Protein AF-A0A8J6KKZ8-F1 (afdb_monomer_lite)

Secondary structure (DSSP, 8-state):
-EEETTS-EE-EEEEEE-TT--EEEEEEEEETTEEEEEEEEEEEPGGGEEEE--------S----

Organism: Microtus ochrogaster (NCBI:txid79684)

pLDDT: mean 77.93, std 17.75, range [35.22, 95.94]

Structure (mmCIF, N/CA/C/O backbone):
data_AF-A0A8J6KKZ8-F1
#
_entry.id   AF-A0A8J6KKZ8-F1
#
loop_
_atom_site.group_PDB
_atom_site.id
_atom_site.type_symbol
_atom_site.label_atom_id
_atom_site.label_alt_id
_atom_site.label_comp_id
_atom_site.label_asym_id
_atom_site.label_entity_id
_atom_site.label_seq_id
_atom_site.pdbx_PDB_ins_code
_atom_site.Cartn_x
_atom_site.Cartn_y
_atom_site.Cartn_z
_atom_site.occupancy
_atom_site.B_iso_or_equiv
_atom_site.auth_seq_id
_atom_site.auth_comp_id
_atom_site.auth_asym_id
_atom_site.auth_atom_id
_atom_site.pdbx_PDB_model_num
ATOM 1 N N . MET A 1 1 ? 0.939 -5.152 6.029 1.00 86.81 1 MET A N 1
ATOM 2 C CA . MET A 1 1 ? 2.336 -5.137 5.527 1.00 86.81 1 MET A CA 1
ATOM 3 C C . MET A 1 1 ? 2.344 -4.976 4.013 1.00 86.81 1 MET A C 1
ATOM 5 O O . MET A 1 1 ? 1.609 -5.684 3.332 1.00 86.81 1 MET A O 1
ATOM 9 N N . VAL A 1 2 ? 3.179 -4.078 3.494 1.00 90.12 2 VAL A N 1
ATOM 10 C CA . VAL A 1 2 ? 3.351 -3.807 2.060 1.00 90.12 2 VAL A CA 1
ATOM 11 C C . VAL A 1 2 ? 4.791 -4.117 1.661 1.00 90.12 2 VAL A C 1
ATOM 13 O O . VAL A 1 2 ? 5.722 -3.553 2.232 1.00 90.12 2 VAL A O 1
ATOM 16 N N . LYS A 1 3 ? 4.977 -5.010 0.683 1.00 89.75 3 LYS A N 1
ATOM 17 C CA . LYS A 1 3 ? 6.287 -5.324 0.097 1.00 89.75 3 LYS A CA 1
ATOM 18 C C . LYS A 1 3 ? 6.472 -4.518 -1.180 1.00 89.75 3 LYS A C 1
ATOM 20 O O . LYS A 1 3 ? 5.645 -4.606 -2.090 1.00 89.75 3 LYS A O 1
ATOM 25 N N . LEU A 1 4 ? 7.568 -3.772 -1.275 1.00 91.12 4 LEU A N 1
ATOM 26 C CA . LEU A 1 4 ? 7.964 -3.086 -2.500 1.00 91.12 4 LEU A CA 1
ATOM 27 C C . LEU A 1 4 ? 8.779 -4.012 -3.407 1.00 91.12 4 LEU A C 1
ATOM 29 O O . LEU A 1 4 ? 9.498 -4.898 -2.939 1.00 91.12 4 LEU A O 1
ATOM 33 N N . LYS A 1 5 ? 8.716 -3.763 -4.720 1.00 91.88 5 LYS A N 1
ATOM 34 C CA . LYS A 1 5 ? 9.455 -4.524 -5.750 1.00 91.88 5 LYS A CA 1
ATOM 35 C C . LYS A 1 5 ? 10.963 -4.580 -5.501 1.00 91.88 5 LYS A C 1
ATOM 37 O O . LYS A 1 5 ? 11.614 -5.537 -5.896 1.00 91.88 5 LYS A O 1
ATOM 42 N N . TRP A 1 6 ? 11.495 -3.571 -4.820 1.00 90.19 6 TRP A N 1
ATOM 43 C CA . TRP A 1 6 ? 12.923 -3.405 -4.554 1.00 90.19 6 TRP A CA 1
ATOM 44 C C . TRP A 1 6 ? 13.370 -3.979 -3.202 1.00 90.19 6 TRP A C 1
ATOM 46 O O . TRP A 1 6 ? 14.474 -3.700 -2.753 1.00 90.19 6 TRP A O 1
ATOM 56 N N . GLY A 1 7 ? 12.522 -4.768 -2.534 1.00 83.88 7 GLY A N 1
ATOM 57 C CA . GLY A 1 7 ? 12.889 -5.499 -1.319 1.00 83.88 7 GLY A CA 1
ATOM 58 C C . GLY A 1 7 ? 12.514 -4.812 -0.005 1.00 83.88 7 GLY A C 1
ATOM 59 O O . GLY A 1 7 ? 12.433 -5.498 1.011 1.00 83.88 7 GLY A O 1
ATOM 60 N N . MET A 1 8 ? 12.204 -3.515 -0.015 1.00 84.19 8 MET A N 1
ATOM 61 C CA . MET A 1 8 ? 11.736 -2.793 1.175 1.00 84.19 8 MET A CA 1
ATOM 62 C C . MET A 1 8 ? 10.356 -3.282 1.632 1.00 84.19 8 MET A C 1
ATOM 64 O O . MET A 1 8 ? 9.487 -3.587 0.809 1.00 84.19 8 MET A O 1
ATOM 68 N N . GLU A 1 9 ? 10.156 -3.343 2.945 1.00 86.12 9 GLU A N 1
ATOM 69 C CA . GLU A 1 9 ? 8.892 -3.714 3.582 1.00 86.12 9 GLU A CA 1
ATOM 70 C C . GLU A 1 9 ? 8.419 -2.594 4.493 1.00 86.12 9 GLU A C 1
ATOM 72 O O . GLU A 1 9 ? 9.180 -2.085 5.310 1.00 86.12 9 GLU A O 1
ATOM 77 N N . HIS A 1 10 ? 7.141 -2.249 4.376 1.00 82.44 10 HIS A N 1
ATOM 78 C CA . HIS A 1 10 ? 6.490 -1.302 5.266 1.00 82.44 10 HIS A CA 1
ATOM 79 C C . HIS A 1 10 ? 5.407 -2.021 6.065 1.00 82.44 10 HIS A C 1
ATOM 81 O O . HIS A 1 10 ? 4.484 -2.635 5.511 1.00 82.44 10 HIS A O 1
ATOM 87 N N . LYS A 1 11 ? 5.520 -1.951 7.389 1.00 84.94 11 LYS A N 1
ATOM 88 C CA . LYS A 1 11 ? 4.444 -2.292 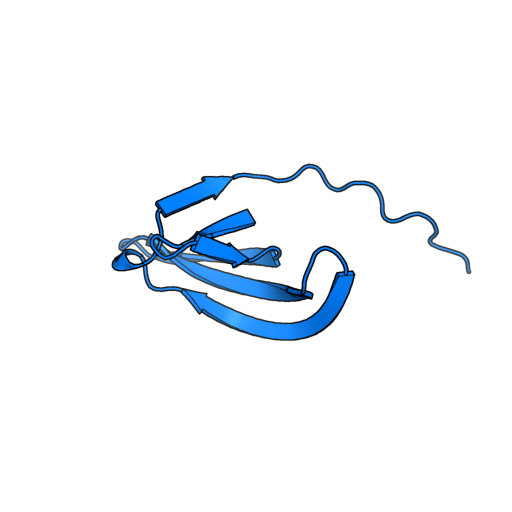8.316 1.00 84.94 11 LYS A CA 1
ATOM 89 C C . LYS A 1 11 ? 3.754 -0.994 8.727 1.00 84.94 11 LYS A C 1
ATOM 91 O O . LYS A 1 11 ? 4.393 0.040 8.877 1.00 84.94 11 LYS A O 1
ATOM 96 N N . GLY A 1 12 ? 2.438 -1.042 8.822 1.00 85.12 12 GLY A N 1
ATOM 97 C CA . GLY A 1 12 ? 1.624 0.133 9.077 1.00 85.12 12 GLY A CA 1
ATOM 98 C C . GLY A 1 12 ? 0.160 -0.152 8.799 1.00 85.12 12 GLY A C 1
ATOM 99 O O . GLY A 1 12 ? -0.180 -1.190 8.215 1.00 85.12 12 GLY A O 1
ATOM 100 N N . TYR A 1 13 ? -0.678 0.788 9.210 1.00 87.81 13 TYR A N 1
ATOM 101 C CA . TYR A 1 13 ? -2.118 0.722 9.020 1.00 87.81 13 TYR A CA 1
ATOM 102 C C . TYR A 1 13 ? -2.484 1.279 7.649 1.00 87.81 13 TYR A C 1
ATOM 104 O O . TYR A 1 13 ? -2.029 2.356 7.261 1.00 87.81 13 TYR A O 1
ATOM 112 N N . LEU A 1 14 ? -3.297 0.535 6.902 1.00 90.44 14 LEU A N 1
ATOM 113 C CA . LEU A 1 14 ? -3.829 0.989 5.622 1.00 90.44 14 LEU A CA 1
ATOM 114 C C . LEU A 1 14 ? -4.969 1.975 5.875 1.00 90.44 14 LEU A C 1
ATOM 116 O O . LEU A 1 14 ? -6.030 1.577 6.342 1.00 90.44 14 LEU A O 1
ATOM 120 N N . VAL A 1 15 ? -4.731 3.250 5.569 1.00 92.38 15 VAL A N 1
ATOM 121 C CA . VAL A 1 15 ? -5.686 4.343 5.803 1.00 92.38 15 VAL A CA 1
ATOM 122 C C . VAL A 1 15 ? -6.672 4.445 4.645 1.00 92.38 15 VAL A C 1
ATOM 124 O O . VAL A 1 15 ? -7.882 4.487 4.851 1.00 92.38 15 VAL A O 1
ATOM 127 N N . SER A 1 16 ? -6.165 4.480 3.412 1.00 93.12 1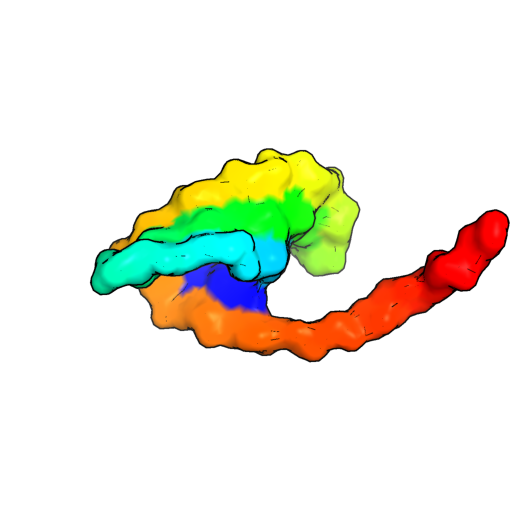6 SER A N 1
ATOM 128 C CA . SER A 1 16 ? -6.995 4.627 2.217 1.00 93.12 16 SER A CA 1
ATOM 129 C C . SER A 1 16 ? -6.322 4.045 0.973 1.00 93.12 16 SER A C 1
ATOM 131 O O . SER A 1 16 ? -5.102 3.846 0.935 1.00 93.12 16 SER A O 1
ATOM 133 N N . VAL A 1 17 ? -7.137 3.751 -0.044 1.00 94.25 17 VAL A N 1
ATOM 134 C CA . VAL A 1 17 ? -6.707 3.273 -1.364 1.00 94.25 17 VAL A CA 1
ATOM 135 C C . VAL A 1 17 ? -7.548 3.957 -2.443 1.00 94.25 17 VAL A C 1
ATOM 137 O O . VAL A 1 17 ? -8.749 4.147 -2.252 1.00 94.25 17 VAL A O 1
ATOM 140 N N . ASP A 1 18 ? -6.940 4.312 -3.576 1.00 94.12 18 ASP A N 1
ATOM 141 C CA . ASP A 1 18 ? -7.651 4.853 -4.744 1.00 94.12 18 ASP A CA 1
ATOM 142 C C . ASP A 1 18 ? -7.922 3.795 -5.838 1.00 94.12 18 ASP A C 1
ATOM 144 O O . ASP A 1 18 ? -7.486 2.645 -5.760 1.00 94.12 18 ASP A O 1
ATOM 148 N N . GLY A 1 19 ? -8.631 4.178 -6.907 1.00 94.19 19 GLY A N 1
ATOM 149 C CA . GLY A 1 19 ? -8.937 3.284 -8.037 1.00 94.19 19 GLY A CA 1
ATOM 150 C C . GLY A 1 19 ? -7.717 2.832 -8.856 1.00 94.19 19 GLY A C 1
ATOM 151 O O . GLY A 1 19 ? -7.828 1.915 -9.667 1.00 94.19 19 GLY A O 1
ATOM 152 N N . HIS A 1 20 ? -6.553 3.448 -8.642 1.00 92.94 20 HIS A N 1
ATOM 153 C CA . HIS A 1 20 ? -5.276 3.044 -9.228 1.00 92.94 20 HIS A CA 1
ATOM 154 C C . HIS A 1 20 ? -4.431 2.209 -8.269 1.00 92.94 20 HIS A C 1
ATOM 156 O O . HIS A 1 20 ? -3.316 1.828 -8.626 1.00 92.94 20 HIS A O 1
ATOM 162 N N . VAL A 1 21 ? -4.961 1.884 -7.088 1.00 90.69 21 VAL A N 1
ATOM 163 C CA . VAL A 1 21 ? -4.288 1.107 -6.050 1.00 90.69 21 VAL A CA 1
ATOM 164 C C . VAL A 1 21 ? -3.071 1.852 -5.471 1.00 90.69 21 VAL A C 1
ATOM 166 O O . VAL A 1 21 ? -2.107 1.237 -5.015 1.00 90.69 21 VAL A O 1
ATOM 169 N N . ASN A 1 22 ? -3.074 3.191 -5.499 1.00 93.25 22 ASN A N 1
ATOM 170 C CA . ASN A 1 22 ? -2.178 3.975 -4.646 1.00 93.25 22 ASN A CA 1
ATOM 171 C C . ASN A 1 22 ? -2.679 3.887 -3.204 1.00 93.25 22 ASN A C 1
ATOM 173 O O . ASN A 1 22 ? -3.886 3.852 -2.975 1.00 93.25 22 ASN A O 1
ATOM 177 N N . MET A 1 23 ? -1.761 3.833 -2.242 1.00 91.94 23 MET A N 1
ATOM 178 C CA . MET A 1 23 ? -2.083 3.496 -0.854 1.00 91.94 23 MET A CA 1
ATOM 179 C C . MET A 1 23 ? -1.562 4.555 0.097 1.00 91.94 23 MET A C 1
ATOM 181 O O . MET A 1 23 ? -0.383 4.903 0.047 1.00 91.94 23 MET A O 1
ATOM 185 N N . GLN A 1 24 ? -2.419 4.996 1.007 1.00 92.12 24 GLN A N 1
ATOM 186 C CA . GLN A 1 24 ? -2.021 5.779 2.166 1.00 92.12 24 GLN A CA 1
ATOM 187 C C . GLN A 1 24 ? -1.809 4.830 3.343 1.00 92.12 24 GLN A C 1
ATOM 189 O O . GLN A 1 24 ? -2.715 4.092 3.735 1.00 92.12 24 GLN A O 1
ATOM 194 N N . LEU A 1 25 ? -0.601 4.837 3.891 1.00 89.19 25 LEU A N 1
ATOM 195 C CA . LEU A 1 25 ? -0.219 4.043 5.049 1.00 89.19 25 LEU A CA 1
ATOM 196 C C . LEU A 1 25 ? 0.135 4.976 6.198 1.00 89.19 25 LEU A C 1
ATOM 198 O O . LEU A 1 25 ? 0.991 5.841 6.037 1.00 89.19 25 LEU A O 1
ATOM 202 N N . ALA A 1 26 ? -0.453 4.759 7.368 1.00 87.69 26 ALA A N 1
ATOM 203 C CA . ALA A 1 26 ? 0.103 5.279 8.608 1.00 87.69 26 ALA A CA 1
ATOM 204 C C . ALA A 1 26 ? 1.258 4.350 9.003 1.00 87.69 26 ALA A C 1
ATOM 206 O O . ALA A 1 26 ? 1.036 3.222 9.456 1.00 87.69 26 ALA A O 1
ATOM 207 N N . ILE A 1 27 ? 2.489 4.785 8.728 1.00 71.88 27 ILE A N 1
ATOM 208 C CA . ILE A 1 27 ? 3.690 3.979 8.930 1.00 71.88 27 ILE A CA 1
ATOM 209 C C . ILE A 1 27 ? 4.187 4.165 10.359 1.00 71.88 27 ILE A C 1
ATOM 211 O O . ILE A 1 27 ? 4.481 5.273 10.815 1.00 71.88 27 ILE A O 1
ATOM 215 N N . ILE A 1 28 ? 4.333 3.028 11.026 1.00 66.19 28 ILE A N 1
ATOM 216 C CA . ILE A 1 28 ? 5.172 2.886 12.202 1.00 66.19 28 ILE A CA 1
ATOM 217 C C . ILE A 1 28 ? 6.498 2.342 11.664 1.00 66.19 28 ILE A C 1
ATOM 219 O O . ILE A 1 28 ? 6.535 1.252 11.088 1.00 66.19 28 ILE A O 1
ATOM 223 N N . GLU A 1 29 ? 7.571 3.129 11.734 1.00 60.06 29 GLU A N 1
ATOM 224 C CA . GLU A 1 29 ? 8.880 2.703 11.247 1.00 60.06 29 GLU A CA 1
ATOM 225 C C . GLU A 1 29 ? 9.319 1.476 12.024 1.00 60.06 29 GLU A C 1
ATOM 227 O O . GLU A 1 29 ? 9.442 1.509 13.245 1.00 60.06 29 GLU A O 1
ATOM 232 N N . CYS A 1 30 ? 9.570 0.392 11.304 1.00 57.22 30 CYS A N 1
ATOM 233 C CA . CYS A 1 30 ? 10.160 -0.809 11.854 1.00 57.22 30 CYS A CA 1
ATOM 234 C C . CYS A 1 30 ? 11.468 -1.029 11.092 1.00 57.22 30 CYS A C 1
ATOM 236 O O . CYS A 1 30 ? 11.448 -1.503 9.954 1.00 57.22 30 CYS A O 1
ATOM 238 N N . ILE A 1 31 ? 12.590 -0.595 11.669 1.00 57.81 31 ILE A N 1
ATOM 239 C CA . ILE A 1 31 ? 13.921 -0.835 11.106 1.00 57.81 31 ILE A CA 1
ATOM 240 C C . ILE A 1 31 ? 14.412 -2.139 11.726 1.00 57.81 31 ILE A C 1
ATOM 242 O O . ILE A 1 31 ? 14.514 -2.245 12.943 1.00 57.81 31 ILE A O 1
ATOM 246 N N . ASP A 1 32 ? 14.677 -3.142 10.890 1.00 58.47 32 ASP A N 1
ATOM 247 C CA . ASP A 1 32 ? 15.232 -4.433 11.323 1.00 58.47 32 ASP A CA 1
ATOM 248 C C . ASP A 1 32 ? 14.388 -5.167 12.390 1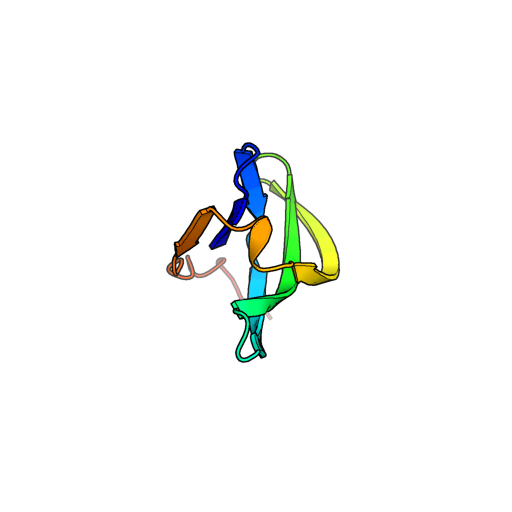.00 58.47 32 ASP A C 1
ATOM 250 O O . ASP A 1 32 ? 14.896 -5.781 13.322 1.00 58.47 32 ASP A O 1
ATOM 254 N N . GLY A 1 33 ? 13.058 -5.066 12.289 1.00 55.66 33 GLY A N 1
ATOM 255 C CA . GLY A 1 33 ? 12.138 -5.687 13.249 1.00 55.66 33 GLY A CA 1
ATOM 256 C C . GLY A 1 33 ? 11.929 -4.896 14.545 1.00 55.66 33 GLY A C 1
ATOM 257 O O . GLY A 1 33 ? 11.024 -5.239 15.302 1.00 55.66 33 GLY A O 1
ATOM 258 N N . ALA A 1 34 ? 12.677 -3.813 14.772 1.00 53.75 34 ALA A N 1
ATOM 259 C CA . ALA A 1 34 ? 12.501 -2.921 15.912 1.00 53.75 34 ALA A CA 1
ATOM 260 C C . ALA A 1 34 ? 11.703 -1.668 15.525 1.00 53.75 34 ALA A C 1
ATOM 262 O O . ALA A 1 34 ? 11.978 -1.017 14.515 1.00 53.75 34 ALA A O 1
ATOM 263 N N . LEU A 1 35 ? 10.709 -1.328 16.345 1.00 59.22 35 LEU A N 1
ATOM 264 C CA . LEU A 1 35 ? 9.918 -0.106 16.221 1.00 59.22 35 LEU A CA 1
ATOM 265 C C . LEU A 1 35 ? 10.843 1.107 16.439 1.00 59.22 35 LEU A C 1
ATOM 267 O O . LEU A 1 35 ? 11.306 1.347 17.549 1.00 59.22 35 LEU A O 1
ATOM 271 N N . SER A 1 36 ? 11.172 1.834 15.372 1.00 61.22 36 SER A N 1
ATOM 272 C CA . SER A 1 36 ? 12.169 2.912 15.388 1.00 61.22 36 SER A CA 1
ATOM 273 C C . SER A 1 36 ? 11.550 4.309 15.512 1.00 61.22 36 SER A C 1
ATOM 275 O O . SER A 1 36 ? 12.260 5.246 15.874 1.00 61.22 36 SER A O 1
ATOM 277 N N . GLY A 1 37 ? 10.253 4.473 15.230 1.00 59.44 37 GLY A N 1
ATOM 278 C CA . GLY A 1 37 ? 9.574 5.772 15.294 1.00 59.44 37 GLY A CA 1
ATOM 279 C C . GLY A 1 37 ? 8.255 5.828 14.521 1.00 59.44 37 GLY A C 1
ATOM 280 O O . GLY A 1 37 ? 7.886 4.891 13.819 1.00 59.44 37 GLY A O 1
ATOM 281 N N . HIS A 1 38 ? 7.522 6.936 14.646 1.00 63.09 38 HIS A N 1
ATOM 282 C CA . HIS A 1 38 ? 6.335 7.225 13.833 1.00 63.09 38 HIS A CA 1
ATOM 283 C C . HIS A 1 38 ? 6.748 8.114 12.649 1.00 63.09 38 HIS A C 1
ATOM 285 O O . HIS A 1 38 ? 7.004 9.301 12.837 1.00 63.09 38 HIS A O 1
ATOM 291 N N . LEU A 1 39 ? 6.788 7.562 11.429 1.00 68.50 39 LEU A N 1
ATOM 292 C CA . LEU A 1 39 ? 7.066 8.351 10.214 1.00 68.50 39 LEU A CA 1
ATOM 293 C C . LEU A 1 39 ? 5.868 9.222 9.807 1.00 68.50 39 LEU A C 1
ATOM 295 O O . LEU A 1 39 ? 6.001 10.141 9.003 1.00 68.50 39 LEU A O 1
ATOM 299 N N . GLY A 1 40 ? 4.693 8.933 10.372 1.00 77.19 40 GLY A N 1
ATOM 300 C CA . GLY A 1 40 ? 3.433 9.578 10.022 1.00 77.19 40 GLY A CA 1
ATOM 301 C C . GLY A 1 40 ? 2.752 8.876 8.850 1.00 77.19 40 GLY A C 1
ATOM 302 O O . GLY A 1 40 ? 2.825 7.653 8.710 1.00 77.19 40 GLY A O 1
ATOM 303 N N . GLU A 1 41 ? 2.051 9.643 8.020 1.00 85.00 41 GLU A N 1
ATOM 304 C CA . GLU A 1 41 ? 1.350 9.118 6.850 1.00 85.00 41 GLU A CA 1
ATOM 305 C C . GLU A 1 41 ? 2.234 9.156 5.603 1.00 85.00 41 GLU A C 1
ATOM 307 O O . GLU A 1 41 ? 2.835 10.175 5.265 1.00 85.00 41 GLU A O 1
ATOM 312 N 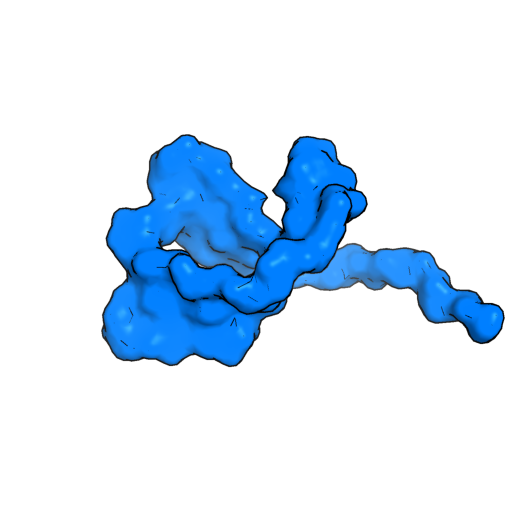N . VAL A 1 42 ? 2.280 8.039 4.881 1.00 87.44 42 VAL A N 1
ATOM 313 C CA . VAL A 1 42 ? 3.051 7.877 3.650 1.00 87.44 42 VAL A CA 1
ATOM 314 C C . VAL A 1 42 ? 2.133 7.442 2.521 1.00 87.44 42 VAL A C 1
ATOM 316 O O . VAL A 1 42 ? 1.325 6.526 2.668 1.00 87.44 42 VAL A O 1
ATOM 319 N N . LEU A 1 43 ? 2.302 8.074 1.362 1.00 91.38 43 LEU A N 1
ATOM 320 C CA . LEU A 1 43 ? 1.657 7.670 0.120 1.00 91.38 43 LEU A CA 1
ATOM 321 C C . LEU A 1 43 ? 2.595 6.758 -0.682 1.00 91.38 43 LEU A C 1
ATOM 323 O O . LEU A 1 43 ? 3.664 7.184 -1.119 1.00 91.38 43 LEU A O 1
ATOM 327 N N . ILE A 1 44 ? 2.176 5.518 -0.928 1.00 90.88 44 ILE A N 1
ATOM 328 C CA . ILE A 1 44 ? 2.879 4.571 -1.797 1.00 90.88 44 ILE A CA 1
ATOM 329 C C . ILE A 1 44 ? 2.153 4.475 -3.137 1.00 90.88 44 ILE A C 1
ATOM 331 O O . ILE A 1 44 ? 0.963 4.165 -3.207 1.00 90.88 44 ILE A O 1
ATOM 335 N N . ARG A 1 45 ? 2.896 4.698 -4.226 1.00 94.44 45 ARG A N 1
ATOM 336 C CA . ARG A 1 45 ? 2.377 4.545 -5.586 1.00 94.44 45 ARG A CA 1
ATOM 337 C C . ARG A 1 45 ? 2.273 3.068 -5.965 1.00 94.44 45 ARG A C 1
ATOM 339 O O . ARG A 1 45 ? 3.202 2.288 -5.742 1.00 94.44 45 ARG A O 1
ATOM 346 N N . CYS A 1 46 ? 1.169 2.703 -6.607 1.00 94.19 46 CYS A N 1
ATOM 347 C CA . CYS A 1 46 ? 0.846 1.322 -6.968 1.00 94.19 46 CYS A CA 1
ATOM 348 C C . CYS A 1 46 ? 1.950 0.606 -7.761 1.00 94.19 46 CYS A C 1
ATOM 350 O O . CYS A 1 46 ? 2.218 -0.576 -7.555 1.00 94.19 46 CYS A O 1
ATOM 352 N N . ASN A 1 47 ? 2.653 1.328 -8.637 1.00 95.94 47 ASN A N 1
ATOM 353 C CA . ASN A 1 47 ? 3.688 0.773 -9.505 1.00 95.94 47 ASN A CA 1
ATOM 354 C C . ASN A 1 47 ? 4.911 0.240 -8.738 1.00 95.94 47 ASN A C 1
ATOM 356 O O . ASN A 1 47 ? 5.681 -0.533 -9.316 1.00 95.94 47 ASN A O 1
ATOM 360 N N . HIS A 1 48 ? 5.108 0.637 -7.478 1.00 93.00 48 HIS A N 1
ATOM 361 C CA . HIS A 1 48 ? 6.219 0.181 -6.637 1.00 93.00 48 HIS A CA 1
ATOM 362 C C . HIS A 1 48 ? 5.848 -1.017 -5.756 1.00 93.00 48 HIS A C 1
ATOM 364 O O . HIS A 1 48 ? 6.746 -1.672 -5.223 1.00 93.00 48 HIS A O 1
ATOM 370 N N . VAL A 1 49 ? 4.558 -1.334 -5.627 1.00 92.62 49 VAL A N 1
ATOM 371 C CA . VAL A 1 49 ? 4.071 -2.433 -4.789 1.00 92.62 49 VAL A CA 1
ATOM 372 C C . VAL A 1 49 ? 4.268 -3.769 -5.503 1.00 92.62 49 VAL A C 1
ATOM 374 O O . VAL A 1 49 ? 3.990 -3.902 -6.696 1.00 92.62 49 VAL A O 1
ATOM 377 N N . LEU A 1 50 ? 4.778 -4.758 -4.768 1.00 94.50 50 LEU A N 1
ATOM 378 C CA . LEU A 1 50 ? 4.841 -6.154 -5.193 1.00 94.50 50 LEU A CA 1
ATOM 379 C C . LEU A 1 50 ? 3.627 -6.929 -4.670 1.00 94.50 50 LEU A C 1
ATOM 381 O O . LEU A 1 50 ? 2.919 -7.549 -5.455 1.00 94.50 50 LEU A O 1
ATOM 385 N N . TYR A 1 51 ? 3.378 -6.874 -3.359 1.00 93.38 51 TYR A N 1
ATOM 386 C CA . TYR A 1 51 ? 2.183 -7.445 -2.740 1.00 93.38 51 TYR A CA 1
ATOM 387 C C . TYR A 1 51 ? 1.838 -6.743 -1.422 1.00 93.38 51 TYR A C 1
ATOM 389 O O . TYR A 1 51 ? 2.670 -6.067 -0.807 1.00 93.38 51 TYR A O 1
ATOM 397 N N . ILE A 1 52 ? 0.603 -6.959 -0.973 1.00 91.75 52 ILE A N 1
ATOM 398 C CA . ILE A 1 52 ? 0.092 -6.543 0.332 1.00 91.75 52 ILE A CA 1
ATOM 399 C C . ILE A 1 52 ? -0.357 -7.798 1.071 1.00 91.75 52 ILE A C 1
ATOM 401 O O . ILE A 1 52 ? -0.944 -8.694 0.465 1.00 91.75 52 ILE A O 1
ATOM 405 N N . ARG A 1 53 ? -0.116 -7.849 2.379 1.00 91.50 53 ARG A N 1
ATOM 406 C CA . ARG A 1 53 ? -0.718 -8.854 3.258 1.00 91.50 53 ARG A CA 1
ATOM 407 C C . ARG A 1 53 ? -1.219 -8.230 4.554 1.00 91.50 53 ARG A C 1
ATOM 409 O O . ARG A 1 53 ? -0.578 -7.313 5.085 1.00 91.50 53 ARG A O 1
ATOM 416 N N . GLY A 1 54 ? -2.329 -8.760 5.062 1.00 89.38 54 GLY A N 1
ATOM 417 C CA . GLY A 1 54 ? -2.727 -8.565 6.453 1.00 89.38 54 GLY A CA 1
ATOM 418 C C . GLY A 1 54 ? -1.672 -9.164 7.380 1.00 89.38 54 GLY A C 1
ATOM 419 O O . GLY A 1 54 ? -1.011 -10.142 7.026 1.00 89.38 54 GLY A O 1
ATOM 420 N N . ILE A 1 55 ? -1.467 -8.522 8.519 1.00 83.69 55 ILE A N 1
ATOM 421 C CA . ILE A 1 55 ? -0.700 -9.067 9.635 1.00 83.69 55 ILE A CA 1
ATOM 422 C C . ILE A 1 55 ? -1.692 -9.225 10.778 1.00 83.69 55 ILE A C 1
ATOM 424 O O . ILE A 1 55 ? -2.528 -8.343 10.967 1.00 83.69 55 ILE A O 1
ATOM 428 N N . GLU A 1 56 ? -1.649 -10.362 11.460 1.00 80.00 56 GLU A N 1
ATOM 429 C CA . GLU A 1 56 ? -2.352 -10.504 12.731 1.00 80.00 56 GLU A CA 1
ATOM 430 C C . GLU A 1 56 ? -1.663 -9.555 13.714 1.00 80.00 56 GLU A C 1
ATOM 432 O O . GLU A 1 56 ? -0.431 -9.469 13.731 1.00 80.00 56 GLU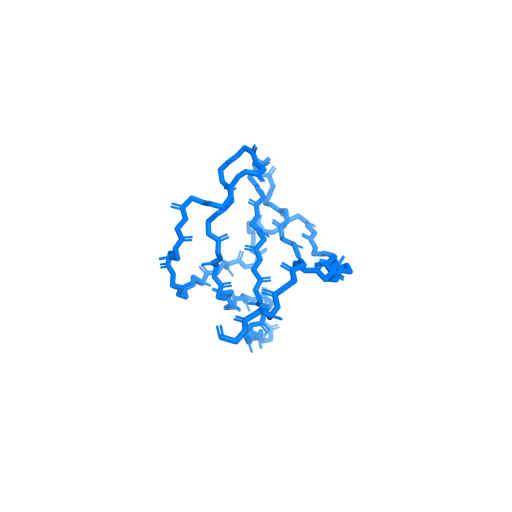 A O 1
ATOM 437 N N . GLU A 1 57 ? -2.448 -8.765 14.443 1.00 64.69 57 GLU A N 1
ATOM 438 C CA . GLU A 1 57 ? -1.922 -8.006 15.570 1.00 64.69 57 GLU A CA 1
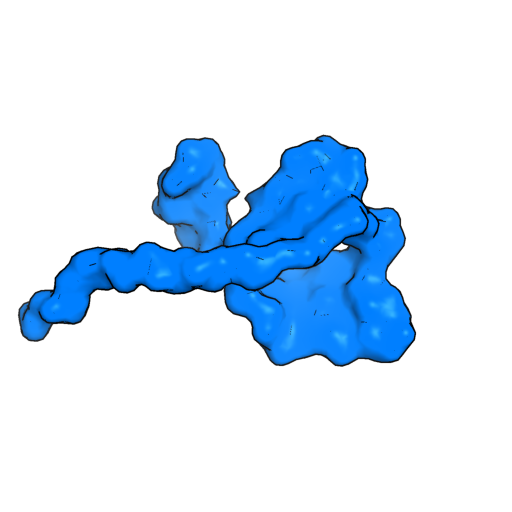ATOM 439 C C . GLU A 1 57 ? -1.473 -9.046 16.600 1.00 64.69 57 GLU A C 1
ATOM 441 O O . GLU A 1 57 ? -2.300 -9.710 17.222 1.00 64.69 57 GLU A O 1
ATOM 446 N N . GLU A 1 58 ? -0.162 -9.250 16.740 1.00 55.44 58 GLU A N 1
ATOM 447 C CA . GLU A 1 58 ? 0.342 -9.738 18.018 1.00 55.44 58 GLU A CA 1
ATOM 448 C C . GLU A 1 58 ? -0.047 -8.644 19.010 1.00 55.44 58 GLU A C 1
ATOM 450 O O . GLU A 1 58 ? 0.386 -7.503 18.841 1.00 55.44 58 GLU A O 1
ATOM 455 N N . GLU A 1 59 ? -0.961 -8.955 19.937 1.00 46.44 59 GLU A N 1
ATOM 456 C CA . GLU A 1 59 ? -1.307 -8.085 21.058 1.00 46.44 59 GLU A CA 1
ATOM 457 C C . GLU A 1 59 ? 0.009 -7.630 21.690 1.00 46.44 59 GLU A C 1
ATOM 459 O O . GLU A 1 59 ? 0.668 -8.399 22.391 1.00 46.44 59 GLU A O 1
ATOM 464 N N . ASP A 1 60 ? 0.431 -6.408 21.367 1.00 46.47 60 ASP A N 1
ATOM 465 C CA . ASP A 1 60 ? 1.593 -5.784 21.974 1.00 46.47 60 ASP A CA 1
ATOM 466 C C . ASP A 1 60 ? 1.223 -5.667 23.454 1.00 46.47 60 ASP A C 1
ATOM 468 O O . ASP A 1 60 ? 0.308 -4.932 23.840 1.00 46.47 60 ASP A O 1
ATOM 472 N N . GLY A 1 61 ? 1.802 -6.566 24.248 1.00 44.75 61 GLY A N 1
ATOM 473 C CA . GLY A 1 61 ? 1.383 -6.817 25.611 1.00 44.75 61 GLY A CA 1
ATOM 474 C C . GLY A 1 61 ? 1.396 -5.542 26.449 1.00 44.75 61 GLY A C 1
ATOM 475 O O . GLY A 1 61 ? 2.349 -4.772 26.421 1.00 44.75 61 GLY A O 1
ATOM 476 N N . GLU A 1 62 ? 0.349 -5.417 27.266 1.00 38.06 62 GLU A N 1
ATOM 477 C CA . GLU A 1 62 ? 0.183 -4.463 28.366 1.00 38.06 62 GLU A CA 1
ATOM 478 C C . GLU A 1 62 ? -0.209 -3.023 27.976 1.00 38.06 62 GLU A C 1
ATOM 480 O O . GLU A 1 62 ? 0.577 -2.081 28.030 1.00 38.06 62 GLU A O 1
ATOM 485 N N . MET A 1 63 ? -1.526 -2.809 27.838 1.00 43.66 63 MET A N 1
ATOM 486 C CA . MET A 1 63 ? -2.134 -1.742 28.643 1.00 43.66 63 MET A CA 1
ATOM 487 C C . MET A 1 63 ? -1.845 -2.058 30.117 1.00 43.66 63 MET A C 1
ATOM 489 O O . MET A 1 63 ? -2.455 -2.959 30.696 1.00 43.66 63 MET A O 1
ATOM 493 N N . ARG A 1 64 ? -0.910 -1.331 30.725 1.00 41.41 64 ARG A N 1
ATOM 494 C CA . ARG A 1 64 ? -0.875 -1.139 32.175 1.00 41.41 64 ARG A CA 1
ATOM 495 C C . ARG A 1 64 ? -1.108 0.335 32.480 1.00 41.41 64 ARG A C 1
ATOM 497 O O . ARG A 1 64 ? -0.595 1.199 31.775 1.00 41.41 64 ARG A O 1
ATOM 504 N N . GLU A 1 65 ? -1.966 0.523 33.477 1.00 35.22 65 GLU A N 1
ATOM 505 C CA . GLU A 1 65 ? -2.596 1.757 33.967 1.00 35.22 65 GLU A CA 1
ATOM 506 C C . GLU A 1 65 ? -1.640 2.928 34.230 1.00 35.22 65 GLU A C 1
ATOM 508 O O . GLU A 1 65 ? -0.488 2.686 34.660 1.00 35.22 65 GLU A O 1
#

Sequence (65 aa):
MVKLKWGMEHKGYLVSVDGHVNMQLAIIECIDGALSGHLGEVLIRCNHVLYIRGIEEEEDGEMRE

Radius of gyration: 12.93 Å; chains: 1; bounding box: 24×20×44 Å

InterPro domains:
  IPR001163 Sm domain, eukaryotic/archaea-type [PF01423] (2-53)
  IPR001163 Sm domain, eukaryotic/archaea-type [SM00651] (1-54)
  IPR010920 LSM domain superfamily [SSF50182] (1-58)
  IPR016487 Sm-like protein Lsm6/SmF [PTHR11021] (1-59)
  IPR034100 Small nuclear ribonucleoprotein F [cd01722] (1-54)
  IPR047575 Sm domain [PS52002] (1-58)

Foldseek 3Di:
DWAFPVGDDFDFDFDDADPQGWTKGQTQDQDPNRRPGGPGIDIHGPVGTPDDDDDDPPPPDDPDD